Protein AF-A0A1D3K859-F1 (afdb_monomer_lite)

Foldseek 3Di:
DDDDDPPPPPPPQFDWDWDQDPNDTDIFGDDDPQQAQVNADDDVVAAHEQRPHGVCNVPDDPVPDDVVNCVRFAVGKHKYKDFLVNVLVVLVVVLVVCVVVVHPPHDDPVVSVVVSVVVVVVQCVVVVVRMDMDIDGDD

Sequence (139 aa):
MTPGQRYHVTSSPNQRRRILFLDEYIEVDTYQPAHWPENQQLVAGRYPINPTLRRYFDKTPNDVRESLETEHWWDLPFITSRDWESCIENIKSNQVHHREEADNYVISDDELETKIQADKLLWFAEWPEGVRYDIRCLD

Organism: NCBI:txid1295141

Secondary structure (DSSP, 8-state):
------------TT--EEEEETTEEEEE----GGGSGGGS-EETTTEEBS--PPTTGGGS-GGGS-HHHHHHHBT--EEEEEEHHHHHHHHHHHHHHHHHHT-TT---HHHHHHHHHHHHHHHHHH-TTSEEEEEE-B-

pLDDT: mean 88.94, std 15.74, range [35.25, 98.25]

Radius of gyration: 20.73 Å; chains: 1; bounding box: 44×25×78 Å

Structure (mmCIF, N/CA/C/O backbone):
data_AF-A0A1D3K859-F1
#
_entry.id   AF-A0A1D3K859-F1
#
loop_
_atom_site.group_PDB
_atom_site.id
_atom_site.type_symbol
_atom_site.label_atom_id
_atom_site.label_alt_id
_atom_site.label_comp_id
_atom_site.label_asym_id
_atom_site.label_entity_id
_atom_site.label_seq_id
_atom_site.pdbx_PDB_ins_code
_atom_site.Cartn_x
_atom_site.Cartn_y
_atom_site.Cartn_z
_atom_site.occupancy
_atom_site.B_iso_or_equiv
_atom_site.auth_seq_id
_atom_site.auth_comp_id
_atom_site.auth_asym_id
_atom_site.auth_atom_id
_atom_site.pdbx_PDB_model_num
ATOM 1 N N . MET A 1 1 ? 4.925 0.005 53.646 1.00 42.66 1 MET A N 1
ATOM 2 C CA . MET A 1 1 ? 4.038 0.715 52.702 1.00 42.66 1 MET A CA 1
ATOM 3 C C . MET A 1 1 ? 4.814 1.900 52.166 1.00 42.66 1 MET A C 1
ATOM 5 O O . MET A 1 1 ? 5.123 2.793 52.942 1.00 42.66 1 MET A O 1
ATOM 9 N N . THR A 1 2 ? 5.169 1.875 50.884 1.00 37.56 2 THR A N 1
ATOM 10 C CA . THR A 1 2 ? 5.848 2.981 50.193 1.00 37.56 2 THR A CA 1
ATOM 11 C C . THR A 1 2 ? 5.068 3.239 48.899 1.00 37.56 2 THR A C 1
ATOM 13 O O . THR A 1 2 ? 4.646 2.261 48.277 1.00 37.56 2 THR A O 1
ATOM 16 N N . PRO A 1 3 ? 4.773 4.498 48.534 1.00 44.16 3 PRO A N 1
ATOM 17 C CA . PRO A 1 3 ? 3.770 4.823 47.527 1.00 44.16 3 PRO A CA 1
ATOM 18 C C . PRO A 1 3 ? 4.307 4.621 46.110 1.00 44.16 3 PRO A C 1
ATOM 20 O O . PRO A 1 3 ? 5.503 4.756 45.857 1.00 44.16 3 PRO A O 1
ATOM 23 N N . GLY A 1 4 ? 3.390 4.303 45.197 1.00 47.28 4 GLY A N 1
ATOM 24 C CA . GLY A 1 4 ? 3.680 3.918 43.824 1.00 47.28 4 GLY A CA 1
ATOM 25 C C . GLY A 1 4 ? 4.363 5.010 43.005 1.00 47.28 4 GLY A C 1
ATOM 26 O O . GLY A 1 4 ? 3.868 6.130 42.881 1.00 47.28 4 GLY A O 1
ATOM 27 N N . GLN A 1 5 ? 5.467 4.634 42.367 1.00 37.25 5 GLN A N 1
ATOM 28 C CA . GLN A 1 5 ? 5.996 5.350 41.218 1.00 37.25 5 GLN A CA 1
ATOM 29 C C . GLN A 1 5 ? 5.115 5.027 40.010 1.00 37.25 5 GLN A C 1
ATOM 31 O O . GLN A 1 5 ? 5.177 3.942 39.436 1.00 37.25 5 GLN A O 1
ATOM 36 N N . ARG A 1 6 ? 4.265 5.986 39.631 1.00 45.25 6 ARG A N 1
ATOM 37 C CA . ARG A 1 6 ? 3.710 6.035 38.279 1.00 45.25 6 ARG A CA 1
ATOM 38 C C . ARG A 1 6 ? 4.874 6.317 37.338 1.00 45.25 6 ARG A C 1
ATOM 40 O O . ARG A 1 6 ? 5.382 7.436 37.300 1.00 45.25 6 ARG A O 1
ATOM 47 N N . TYR A 1 7 ? 5.314 5.299 36.610 1.00 35.25 7 TYR A N 1
ATOM 48 C CA . TYR A 1 7 ? 6.219 5.489 35.488 1.00 35.25 7 TYR A CA 1
ATOM 49 C C . TYR A 1 7 ? 5.452 6.248 34.405 1.00 35.25 7 TYR A C 1
ATOM 51 O O . TYR A 1 7 ? 4.605 5.687 33.714 1.00 35.25 7 TYR A O 1
ATOM 59 N N . HIS A 1 8 ? 5.721 7.546 34.281 1.00 37.47 8 HIS A N 1
ATOM 60 C CA . HIS A 1 8 ? 5.427 8.266 33.053 1.00 37.47 8 HIS A CA 1
ATOM 61 C C . HIS A 1 8 ? 6.393 7.736 31.994 1.00 37.47 8 HIS A C 1
ATOM 63 O O . HIS A 1 8 ? 7.535 8.179 31.904 1.00 37.47 8 HIS A O 1
ATOM 69 N N . VAL A 1 9 ? 5.949 6.743 31.223 1.00 39.38 9 VAL A N 1
ATOM 70 C CA . VAL A 1 9 ? 6.627 6.358 29.987 1.00 39.38 9 VAL A CA 1
ATOM 71 C C . VAL A 1 9 ? 6.309 7.456 28.982 1.00 39.38 9 VAL A C 1
ATOM 73 O O . VAL A 1 9 ? 5.298 7.425 28.288 1.00 39.38 9 VAL A O 1
ATOM 76 N N . THR A 1 10 ? 7.137 8.495 28.955 1.00 39.09 10 THR A N 1
ATOM 77 C CA . THR A 1 10 ? 7.155 9.429 27.834 1.00 39.09 10 THR A CA 1
ATOM 78 C C . THR A 1 10 ? 7.848 8.713 26.681 1.00 39.09 10 THR A C 1
ATOM 80 O O . THR A 1 10 ? 9.059 8.846 26.503 1.00 39.09 10 THR A O 1
ATOM 83 N N . SER A 1 11 ? 7.103 7.890 25.942 1.00 46.50 11 SER A N 1
ATOM 84 C CA . SER A 1 11 ? 7.578 7.337 24.676 1.00 46.50 11 SER A CA 1
ATOM 85 C C . SER A 1 11 ? 7.833 8.513 23.743 1.00 46.50 11 SER A C 1
ATOM 87 O O . SER A 1 11 ? 6.906 9.215 23.339 1.00 46.50 11 SER A O 1
ATOM 89 N N . SER A 1 12 ? 9.105 8.789 23.463 1.00 52.03 12 SER A N 1
ATOM 90 C CA . SER A 1 12 ? 9.475 9.822 22.502 1.00 52.03 12 SER A CA 1
ATOM 91 C C . SER A 1 12 ? 8.878 9.436 21.142 1.00 52.03 12 SER A C 1
ATOM 93 O O . SER A 1 12 ? 9.002 8.270 20.751 1.00 52.03 12 SER A O 1
ATOM 95 N N . PRO A 1 13 ? 8.244 10.363 20.400 1.00 57.25 13 PRO A N 1
ATOM 96 C CA . PRO A 1 13 ? 7.534 10.040 19.160 1.00 57.25 13 PRO A CA 1
ATOM 97 C C . PRO A 1 13 ? 8.426 9.394 18.086 1.00 57.25 13 PRO A C 1
ATOM 99 O O . PRO A 1 13 ? 7.908 8.800 17.153 1.00 57.25 13 PRO A O 1
ATOM 102 N N . ASN A 1 14 ? 9.753 9.429 18.237 1.00 63.16 14 ASN A N 1
ATOM 103 C CA . ASN A 1 14 ? 10.711 8.874 17.278 1.00 63.16 14 ASN A CA 1
ATOM 104 C C . ASN A 1 14 ? 11.567 7.724 17.833 1.00 63.16 14 ASN A C 1
ATOM 106 O O . ASN A 1 14 ? 12.650 7.456 17.309 1.00 63.16 14 ASN A O 1
ATOM 110 N N . GLN A 1 15 ? 11.138 7.060 18.907 1.00 74.12 15 GLN A N 1
ATOM 111 C CA . GLN A 1 15 ? 11.894 5.932 19.439 1.00 74.12 15 GLN A CA 1
ATOM 112 C C . GLN A 1 15 ? 11.751 4.712 18.522 1.00 74.12 15 GLN A C 1
ATOM 114 O O . GLN A 1 15 ? 10.692 4.108 18.422 1.00 74.12 15 GLN A O 1
ATOM 119 N N . ARG A 1 16 ? 12.848 4.321 17.870 1.00 82.75 16 ARG A N 1
ATOM 120 C CA . ARG A 1 16 ? 12.917 3.059 17.128 1.00 82.75 16 ARG A CA 1
ATOM 121 C C . ARG A 1 16 ? 13.420 1.954 18.040 1.00 82.75 16 ARG A C 1
ATOM 123 O O . ARG A 1 16 ? 14.421 2.126 18.737 1.00 82.75 16 ARG A O 1
ATOM 130 N N . ARG A 1 17 ? 12.746 0.811 18.012 1.00 84.75 17 ARG A N 1
ATOM 131 C CA . ARG A 1 17 ? 13.195 -0.436 18.632 1.00 84.75 17 ARG A CA 1
ATOM 132 C C . ARG A 1 17 ? 13.665 -1.401 17.549 1.00 84.75 17 ARG A C 1
ATOM 134 O O . ARG A 1 17 ? 13.064 -1.494 16.482 1.00 84.75 17 ARG A O 1
ATOM 141 N N . ARG A 1 18 ? 14.755 -2.111 17.831 1.00 85.38 18 ARG A N 1
ATOM 142 C CA . ARG A 1 18 ? 15.225 -3.228 17.008 1.00 85.38 18 ARG A CA 1
ATOM 143 C C . ARG A 1 18 ? 14.719 -4.515 17.626 1.00 85.38 18 ARG A C 1
ATOM 145 O O . ARG A 1 18 ? 14.948 -4.748 18.811 1.00 85.38 18 ARG A O 1
ATOM 152 N N . ILE A 1 19 ? 14.057 -5.330 16.825 1.00 84.31 19 ILE A N 1
ATOM 153 C CA . ILE A 1 19 ? 13.559 -6.641 17.234 1.00 84.31 19 ILE A CA 1
ATOM 154 C C . ILE A 1 19 ? 14.158 -7.707 16.320 1.00 84.31 19 ILE A C 1
ATOM 156 O O . ILE A 1 19 ? 14.400 -7.441 15.144 1.00 84.31 19 ILE A O 1
ATOM 160 N N . LEU A 1 20 ? 14.451 -8.879 16.880 1.00 82.31 20 LEU A N 1
ATOM 161 C CA . LEU A 1 20 ? 14.914 -10.036 16.119 1.00 82.31 20 LEU A CA 1
ATOM 162 C C . LEU A 1 20 ? 13.688 -10.852 15.702 1.00 82.31 20 LEU A C 1
ATOM 164 O O . LEU A 1 20 ? 12.929 -11.283 16.568 1.00 82.31 20 LEU A O 1
ATOM 168 N N . PHE A 1 21 ? 13.507 -11.056 14.402 1.00 79.31 21 PHE A N 1
ATOM 169 C CA . PHE A 1 21 ? 12.433 -11.862 13.835 1.00 79.31 21 PHE A CA 1
ATOM 170 C C . PHE A 1 21 ? 12.954 -12.651 12.633 1.00 79.31 21 PHE A C 1
ATOM 172 O O . PHE A 1 21 ? 13.547 -12.062 11.737 1.00 79.31 21 PHE A O 1
ATOM 179 N N . LEU A 1 22 ? 12.735 -13.972 12.621 1.00 80.88 22 LEU A N 1
ATOM 180 C CA . LEU A 1 22 ? 13.223 -14.885 11.572 1.00 80.88 22 LEU A CA 1
ATOM 181 C C . LEU A 1 22 ? 14.705 -14.658 11.217 1.00 80.88 22 LEU A C 1
ATOM 183 O O . LEU A 1 22 ? 15.060 -14.530 10.052 1.00 80.88 22 LEU A O 1
ATOM 187 N N . ASP A 1 23 ? 15.555 -14.569 12.242 1.00 85.62 23 ASP A N 1
ATOM 188 C CA . ASP A 1 23 ? 17.004 -14.336 12.126 1.00 85.62 23 ASP A CA 1
ATOM 189 C C . ASP A 1 23 ? 17.419 -12.982 11.515 1.00 85.62 23 ASP A C 1
ATOM 191 O O . ASP A 1 23 ? 18.609 -12.710 11.349 1.00 85.62 23 ASP A O 1
ATOM 195 N N . GLU A 1 24 ? 16.464 -12.077 11.282 1.00 83.44 24 GLU A N 1
ATOM 196 C CA . GLU A 1 24 ? 16.707 -10.716 10.815 1.00 83.44 24 GLU A CA 1
ATOM 197 C C . GLU A 1 24 ? 16.328 -9.675 11.874 1.00 83.44 24 GLU A C 1
ATOM 199 O O . GLU A 1 24 ? 15.374 -9.818 12.641 1.00 83.44 24 GLU A O 1
ATOM 204 N N . TYR A 1 25 ? 17.091 -8.580 11.925 1.00 85.00 25 TYR A N 1
ATOM 205 C CA . TYR A 1 25 ? 16.720 -7.432 12.744 1.00 85.00 25 TYR A CA 1
ATOM 206 C C . TYR A 1 25 ? 15.842 -6.486 11.942 1.00 85.00 25 TYR A C 1
ATOM 208 O O . TYR A 1 25 ? 16.320 -5.882 10.981 1.00 85.00 25 TYR A O 1
ATOM 216 N N . ILE A 1 26 ? 14.614 -6.267 12.403 1.00 83.94 26 ILE A N 1
ATOM 217 C CA . ILE A 1 26 ? 13.751 -5.229 11.842 1.00 83.94 26 ILE A CA 1
ATOM 218 C C . ILE A 1 26 ? 13.676 -4.024 12.782 1.00 83.94 26 ILE A C 1
ATOM 220 O O . ILE A 1 26 ? 13.664 -4.152 14.012 1.00 83.94 26 ILE A O 1
ATOM 224 N N . GLU A 1 27 ? 13.677 -2.830 12.190 1.00 83.94 27 GLU A N 1
ATOM 225 C CA . GLU A 1 27 ? 13.411 -1.589 12.912 1.00 83.94 27 GLU A CA 1
ATOM 226 C C . GLU A 1 27 ? 11.910 -1.359 12.976 1.00 83.94 27 GLU A C 1
ATOM 228 O O . GLU A 1 27 ? 11.229 -1.356 11.959 1.00 83.94 27 GLU A O 1
ATOM 233 N N . VAL A 1 28 ? 11.409 -1.119 14.175 1.00 83.56 28 VAL A N 1
ATOM 234 C CA . VAL A 1 28 ? 10.001 -0.854 14.445 1.00 83.56 28 VAL A CA 1
ATOM 235 C C . VAL A 1 28 ? 9.980 0.496 15.159 1.00 83.56 28 VAL A C 1
ATOM 237 O O . VAL A 1 28 ? 10.623 0.665 16.191 1.00 83.56 28 VAL A O 1
ATOM 240 N N . ASP A 1 29 ? 9.358 1.504 14.551 1.00 85.44 29 ASP A N 1
ATOM 241 C CA . ASP A 1 29 ? 9.219 2.872 15.084 1.00 85.44 29 ASP A CA 1
ATOM 242 C C . ASP A 1 29 ? 8.238 2.969 16.281 1.00 85.44 29 ASP A C 1
ATOM 244 O O . ASP A 1 29 ? 8.121 2.025 17.063 1.00 85.44 29 ASP A O 1
ATOM 248 N N . THR A 1 30 ? 7.526 4.079 16.462 1.00 88.88 30 THR A N 1
ATOM 249 C CA . THR A 1 30 ? 6.460 4.190 17.474 1.00 88.88 30 THR A CA 1
ATOM 250 C C . THR A 1 30 ? 5.115 4.264 16.763 1.00 88.88 30 THR A C 1
ATOM 252 O O . THR A 1 30 ? 4.984 4.978 15.768 1.00 88.88 30 THR A O 1
ATOM 255 N N . TYR A 1 31 ? 4.100 3.564 17.265 1.00 93.50 31 TYR A N 1
ATOM 256 C CA . TYR A 1 31 ? 2.734 3.731 16.785 1.00 93.50 31 TYR A CA 1
ATOM 257 C C . TYR A 1 31 ? 2.188 5.103 17.218 1.00 93.50 31 TYR A C 1
ATOM 259 O O . TYR A 1 31 ? 2.180 5.445 18.400 1.00 93.50 31 TYR A O 1
ATOM 267 N N . GLN A 1 32 ? 1.771 5.929 16.256 1.00 94.69 32 GLN A N 1
ATOM 268 C CA . GLN A 1 32 ? 1.398 7.329 16.471 1.00 94.69 32 GLN A CA 1
ATOM 269 C C . GLN A 1 32 ? -0.063 7.588 16.086 1.00 94.69 32 GL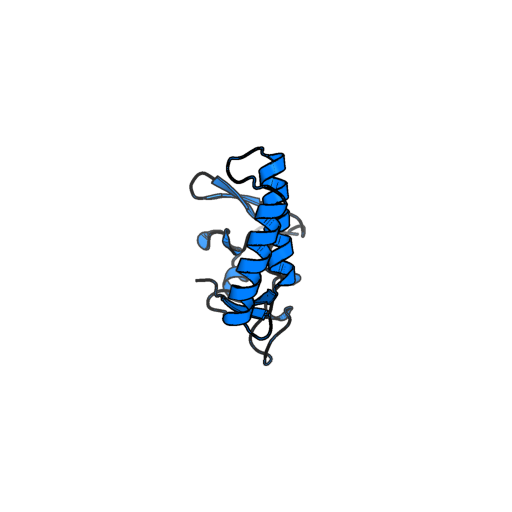N A C 1
ATOM 271 O O . GLN A 1 32 ? -0.601 6.852 15.259 1.00 94.69 32 GLN A O 1
ATOM 276 N N . PRO A 1 33 ? -0.679 8.685 16.577 1.00 97.19 33 PRO A N 1
ATOM 277 C CA . PRO A 1 33 ? -2.023 9.095 16.169 1.00 97.19 33 PRO A CA 1
ATOM 278 C C . PRO A 1 33 ? -2.239 9.196 14.660 1.00 97.19 33 PRO A C 1
ATOM 280 O O . PRO A 1 33 ? -3.313 8.860 14.173 1.00 97.19 33 PRO A O 1
ATOM 283 N N . ALA A 1 34 ? -1.214 9.587 13.900 1.00 96.25 34 ALA A N 1
ATOM 284 C CA . ALA A 1 34 ? -1.281 9.627 12.440 1.00 96.25 34 ALA A CA 1
ATOM 285 C C . ALA A 1 34 ? -1.554 8.252 11.795 1.00 96.25 34 ALA A C 1
ATOM 287 O O . ALA A 1 34 ? -1.996 8.207 10.653 1.00 96.25 34 ALA A O 1
ATOM 288 N N . HIS A 1 35 ? -1.317 7.149 12.513 1.00 96.75 35 HIS A N 1
ATOM 289 C CA . HIS A 1 35 ? -1.568 5.779 12.062 1.00 96.75 35 HIS A CA 1
ATOM 290 C C . HIS A 1 35 ? -2.911 5.214 12.547 1.00 96.75 35 HIS A C 1
ATOM 292 O O . HIS A 1 35 ? -3.187 4.038 12.317 1.00 96.75 35 HIS A O 1
ATOM 298 N N . TRP A 1 36 ? -3.713 5.980 13.290 1.00 97.19 36 TRP A N 1
ATOM 299 C CA . TRP A 1 36 ? -4.982 5.492 13.837 1.00 97.19 36 TRP A CA 1
ATOM 300 C C . TRP A 1 36 ? -6.080 5.518 12.766 1.00 97.19 36 TRP A C 1
ATOM 302 O O . TRP A 1 36 ? -6.145 6.512 12.035 1.00 97.19 36 TRP A O 1
ATOM 312 N N . PRO A 1 37 ? -6.937 4.486 12.653 1.00 97.06 37 PRO A N 1
ATOM 313 C CA . PRO A 1 37 ? -8.005 4.420 11.654 1.00 97.06 37 PRO A CA 1
ATOM 314 C C . PRO A 1 37 ? -8.927 5.643 11.633 1.00 97.06 37 PRO A C 1
ATOM 316 O O . PRO A 1 37 ? -9.267 6.140 10.561 1.00 97.06 37 PRO A O 1
ATOM 319 N N . GLU A 1 38 ? -9.294 6.172 12.800 1.00 96.19 38 GLU A N 1
ATOM 320 C CA . GLU A 1 38 ? -10.173 7.336 12.949 1.00 96.19 38 GLU A CA 1
ATOM 321 C C . GLU A 1 38 ? -9.556 8.646 12.443 1.00 96.19 38 GLU A C 1
ATOM 323 O O . GLU A 1 38 ? -10.280 9.600 12.161 1.00 96.19 38 GLU A O 1
ATOM 328 N N . ASN A 1 39 ? -8.230 8.684 12.298 1.00 97.75 39 ASN A N 1
ATOM 329 C CA . ASN A 1 39 ? -7.495 9.824 11.757 1.00 97.75 39 ASN A CA 1
ATOM 330 C C . ASN A 1 39 ? -7.203 9.669 10.253 1.00 97.75 39 ASN A C 1
ATOM 332 O O . ASN A 1 39 ? -6.513 10.512 9.679 1.00 97.75 39 ASN A O 1
ATOM 336 N N . GLN A 1 40 ? -7.703 8.607 9.609 1.00 97.94 40 GLN A N 1
ATOM 337 C CA . GLN A 1 40 ? -7.523 8.377 8.176 1.00 97.94 40 GLN A CA 1
ATOM 338 C C . GLN A 1 40 ? -8.654 8.986 7.352 1.00 97.94 40 GLN A C 1
ATOM 340 O O . GLN A 1 40 ? -9.775 9.197 7.818 1.00 97.94 40 GLN A O 1
ATOM 345 N N . GLN A 1 41 ? -8.378 9.199 6.068 1.00 98.00 41 GLN A N 1
ATOM 346 C CA . GLN A 1 41 ? -9.436 9.448 5.103 1.00 98.00 41 GLN A CA 1
ATOM 347 C C . GLN A 1 41 ? -10.296 8.189 4.944 1.00 98.00 41 GLN A C 1
ATOM 349 O O . GLN A 1 41 ? -9.772 7.099 4.722 1.00 98.00 41 GLN A O 1
ATOM 354 N N . LEU A 1 42 ? -11.620 8.348 5.019 1.00 97.12 42 LEU A N 1
ATOM 355 C CA . LEU A 1 42 ? -12.572 7.242 4.920 1.00 97.12 42 LEU A CA 1
ATOM 356 C C . LEU A 1 42 ? -13.363 7.284 3.610 1.00 97.12 42 LEU A C 1
ATOM 358 O O . LEU A 1 42 ? -13.855 8.334 3.195 1.00 97.12 42 LEU A O 1
ATOM 362 N N . VAL A 1 43 ? -13.584 6.113 3.015 1.00 95.19 43 VAL A N 1
ATOM 363 C CA . VAL A 1 43 ? -14.591 5.888 1.970 1.00 95.19 43 VAL A CA 1
ATOM 364 C C . VAL A 1 43 ? -15.880 5.408 2.621 1.00 95.19 43 VAL A C 1
ATOM 366 O O . VAL A 1 43 ? -15.865 4.576 3.534 1.00 95.19 43 VAL A O 1
ATOM 369 N N . ALA A 1 44 ? -17.007 5.965 2.166 1.00 90.75 44 ALA A N 1
ATOM 370 C CA . ALA A 1 44 ? -18.342 5.696 2.709 1.00 90.75 44 ALA A CA 1
ATOM 371 C C . ALA A 1 44 ? -18.439 5.880 4.241 1.00 90.75 44 ALA A C 1
ATOM 373 O O . ALA A 1 44 ? -19.256 5.239 4.897 1.00 90.75 44 ALA A O 1
ATOM 374 N N . GLY A 1 45 ? -17.574 6.727 4.816 1.00 92.25 45 GLY A N 1
ATOM 375 C CA . GLY A 1 45 ? -17.491 6.963 6.259 1.00 92.25 45 GLY A CA 1
ATOM 376 C C . GLY A 1 45 ? -17.088 5.738 7.086 1.00 92.25 45 GLY A C 1
ATOM 377 O O . GLY A 1 45 ? -17.321 5.743 8.291 1.00 92.25 45 GLY A O 1
ATOM 378 N N . ARG A 1 46 ? -16.533 4.685 6.464 1.00 92.88 46 ARG A N 1
ATOM 379 C CA . ARG A 1 46 ? -16.291 3.399 7.135 1.00 92.88 46 ARG A CA 1
ATOM 380 C C . ARG A 1 46 ? -14.891 2.830 6.945 1.00 92.88 46 ARG A C 1
ATOM 382 O O . ARG A 1 46 ? -14.326 2.337 7.912 1.00 92.88 46 ARG A O 1
ATOM 389 N N . TYR A 1 47 ? -14.357 2.849 5.729 1.00 96.44 47 TYR A N 1
ATOM 390 C CA . TYR A 1 47 ? -13.117 2.133 5.417 1.00 96.44 47 TYR A CA 1
ATOM 391 C C . TYR A 1 47 ? -11.992 3.115 5.103 1.00 96.44 47 TYR A C 1
ATOM 393 O O . TYR A 1 47 ? -12.192 3.961 4.225 1.00 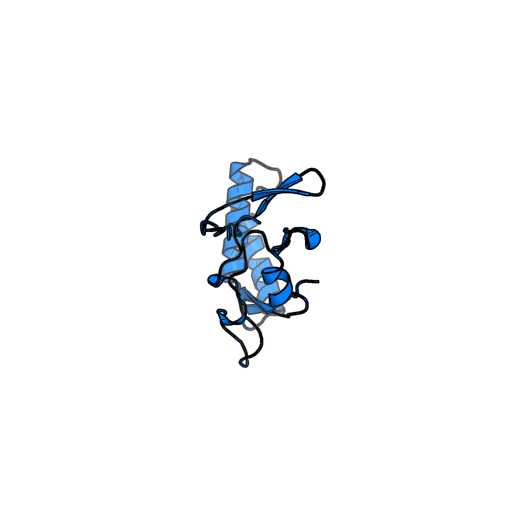96.44 47 TYR A O 1
ATOM 401 N N . PRO A 1 48 ? -10.827 3.020 5.769 1.00 98.25 48 PRO A N 1
ATOM 402 C CA . PRO A 1 48 ? -9.672 3.833 5.414 1.00 98.25 48 PRO A CA 1
ATOM 403 C C . PRO A 1 48 ? -9.263 3.627 3.950 1.00 98.25 48 PRO A C 1
ATOM 405 O O . PRO A 1 48 ? -9.183 2.489 3.488 1.00 98.25 48 PRO A O 1
ATOM 408 N N . ILE A 1 49 ? -8.992 4.714 3.225 1.00 98.06 49 ILE A N 1
ATOM 409 C CA . ILE A 1 49 ? -8.408 4.692 1.876 1.00 98.06 49 ILE A CA 1
ATOM 410 C C . ILE A 1 49 ? -7.027 5.336 1.900 1.00 98.06 49 ILE A C 1
ATOM 412 O O . ILE A 1 49 ? -6.861 6.420 2.451 1.00 98.06 49 ILE A O 1
ATOM 416 N N . ASN A 1 50 ? -6.045 4.655 1.306 1.00 97.56 50 ASN A N 1
ATOM 417 C CA . ASN A 1 50 ? -4.629 5.020 1.343 1.00 97.56 50 ASN A CA 1
ATOM 418 C C . ASN A 1 50 ? -4.176 5.448 2.746 1.00 97.56 50 ASN A C 1
ATOM 420 O O . ASN A 1 50 ? -3.641 6.549 2.901 1.00 97.56 50 ASN A O 1
ATOM 424 N N . PRO A 1 51 ? -4.434 4.628 3.785 1.00 97.81 51 PRO A N 1
ATOM 425 C CA . PRO A 1 51 ? -4.109 5.028 5.139 1.00 97.81 51 PRO A CA 1
ATOM 426 C C . PRO A 1 51 ? -2.608 5.272 5.291 1.00 97.81 51 PRO A C 1
ATOM 428 O O . PRO A 1 51 ? -1.776 4.579 4.697 1.00 97.81 51 PRO A O 1
ATOM 431 N N . THR A 1 52 ? -2.260 6.227 6.148 1.00 97.31 52 THR A N 1
ATOM 432 C CA . THR A 1 52 ? -0.883 6.426 6.598 1.00 97.31 52 THR A CA 1
ATOM 433 C C . THR A 1 52 ? -0.543 5.314 7.581 1.00 97.31 52 THR A C 1
ATOM 435 O O . THR A 1 52 ? -0.700 5.450 8.793 1.00 97.31 52 THR A O 1
ATOM 438 N N . LEU A 1 53 ? -0.119 4.172 7.048 1.00 95.50 53 LEU A N 1
ATOM 439 C CA . LEU A 1 53 ? 0.310 3.043 7.858 1.00 95.50 53 LEU A CA 1
ATOM 440 C C . LEU A 1 53 ? 1.678 3.316 8.473 1.00 95.50 53 LEU A C 1
ATOM 442 O O . LEU A 1 53 ? 2.525 4.027 7.928 1.00 95.50 53 LEU A O 1
ATOM 446 N N . ARG A 1 54 ? 1.895 2.681 9.615 1.00 92.69 54 ARG A N 1
ATOM 447 C CA . ARG A 1 54 ? 3.177 2.658 10.300 1.00 92.69 54 ARG A CA 1
ATOM 448 C C . ARG A 1 54 ? 4.290 2.141 9.376 1.00 92.69 54 ARG A C 1
ATOM 450 O O . ARG A 1 54 ? 4.072 1.258 8.540 1.00 92.69 54 ARG A O 1
ATOM 457 N N . ARG A 1 55 ? 5.522 2.629 9.552 1.00 89.19 55 ARG A N 1
ATOM 458 C CA . ARG A 1 55 ? 6.672 2.077 8.825 1.00 89.19 55 ARG A CA 1
ATOM 459 C C . ARG A 1 55 ? 6.798 0.576 9.105 1.00 89.19 55 ARG A C 1
ATOM 461 O O . ARG A 1 55 ? 6.731 0.144 10.250 1.00 89.19 55 ARG A O 1
ATOM 468 N N . TYR A 1 56 ? 7.019 -0.201 8.045 1.00 88.88 56 TYR A N 1
ATOM 469 C CA . TYR A 1 56 ? 7.087 -1.664 8.106 1.00 88.88 56 TYR A CA 1
ATOM 470 C C . TYR A 1 56 ? 5.819 -2.330 8.651 1.00 88.88 56 TYR A C 1
ATOM 472 O O . TYR A 1 56 ? 5.903 -3.451 9.146 1.00 88.88 56 TYR A O 1
ATOM 480 N N . PHE A 1 57 ? 4.646 -1.698 8.519 1.00 92.81 57 PHE A N 1
ATOM 481 C CA . PHE A 1 57 ? 3.367 -2.305 8.894 1.00 92.81 57 PHE A CA 1
ATOM 482 C C . PHE A 1 57 ? 3.227 -3.731 8.344 1.00 92.81 57 PHE A C 1
ATOM 484 O O . PHE A 1 57 ? 2.935 -4.641 9.104 1.00 92.81 57 PHE A O 1
ATOM 491 N N . ASP A 1 58 ? 3.565 -3.953 7.073 1.00 90.19 58 ASP A N 1
ATOM 492 C CA . ASP A 1 58 ? 3.456 -5.264 6.411 1.00 90.19 58 ASP A CA 1
ATOM 493 C C . ASP A 1 58 ? 4.516 -6.288 6.834 1.00 90.19 58 ASP A C 1
ATOM 495 O O . ASP A 1 58 ? 4.387 -7.473 6.546 1.00 90.19 58 ASP A O 1
ATOM 499 N N . LYS A 1 59 ? 5.591 -5.837 7.487 1.00 88.19 59 LYS A N 1
ATOM 500 C CA . LYS A 1 59 ? 6.710 -6.693 7.910 1.00 88.19 59 LYS A CA 1
ATOM 501 C C . LYS A 1 59 ? 6.775 -6.886 9.419 1.00 88.19 59 LYS A C 1
ATOM 503 O O . LYS A 1 59 ? 7.563 -7.702 9.878 1.00 88.19 59 LYS A O 1
ATOM 508 N N . THR A 1 60 ? 6.013 -6.108 10.186 1.00 88.94 60 THR A N 1
ATOM 509 C CA . THR A 1 60 ? 6.031 -6.170 11.647 1.00 88.94 60 THR A CA 1
ATOM 510 C C . THR A 1 60 ? 5.245 -7.405 12.094 1.00 88.94 60 THR A C 1
ATOM 512 O O . THR A 1 60 ? 4.054 -7.490 11.803 1.00 88.94 60 THR A O 1
ATOM 515 N N . PRO A 1 61 ? 5.868 -8.364 12.792 1.00 89.25 61 PRO A N 1
ATOM 516 C CA . PRO A 1 61 ? 5.179 -9.558 13.272 1.00 89.25 61 PRO A CA 1
ATOM 517 C C . PRO A 1 61 ? 4.064 -9.216 14.263 1.00 89.25 61 PRO A C 1
ATOM 519 O O . PRO A 1 61 ? 4.189 -8.279 15.050 1.00 89.25 61 PRO A O 1
ATOM 522 N N . ASN A 1 62 ? 2.975 -9.980 14.255 1.00 90.88 62 ASN A N 1
ATOM 523 C CA . ASN A 1 62 ? 1.797 -9.664 15.070 1.00 90.88 62 ASN A CA 1
ATOM 524 C C . ASN A 1 62 ? 2.065 -9.759 16.583 1.00 90.88 62 ASN A C 1
ATOM 526 O O . ASN A 1 62 ? 1.526 -8.968 17.352 1.00 90.88 62 ASN A O 1
ATOM 530 N N . ASP A 1 63 ? 2.939 -10.671 17.008 1.00 87.94 63 ASP A N 1
ATOM 531 C CA . ASP A 1 63 ? 3.316 -10.904 18.410 1.00 87.94 63 ASP A CA 1
ATOM 532 C C . ASP A 1 63 ? 4.177 -9.787 19.021 1.00 87.94 63 ASP A C 1
ATOM 534 O O . ASP A 1 63 ? 4.260 -9.657 20.243 1.00 87.94 63 ASP A O 1
ATOM 538 N N . VAL A 1 64 ? 4.798 -8.956 18.184 1.00 87.25 64 VAL A N 1
ATOM 539 C CA . VAL A 1 64 ? 5.647 -7.838 18.618 1.00 87.25 64 VAL A CA 1
ATOM 540 C C . VAL A 1 64 ? 5.030 -6.471 18.344 1.00 87.25 64 VAL A C 1
ATOM 542 O O . VAL A 1 64 ? 5.617 -5.472 18.772 1.00 87.25 64 VAL A O 1
ATOM 545 N N . ARG A 1 65 ? 3.875 -6.386 17.669 1.00 91.06 65 ARG A N 1
ATOM 546 C CA . ARG A 1 65 ? 3.131 -5.129 17.462 1.00 91.06 65 ARG A CA 1
ATOM 547 C C . ARG A 1 65 ? 2.759 -4.476 18.791 1.00 91.06 65 ARG A C 1
ATOM 549 O O . ARG A 1 65 ? 2.631 -5.125 19.827 1.00 91.06 65 ARG A O 1
ATOM 556 N N . GLU A 1 66 ? 2.615 -3.156 18.770 1.00 92.31 66 GLU A N 1
ATOM 557 C CA . GLU A 1 66 ? 2.042 -2.451 19.917 1.00 92.31 66 GLU A CA 1
ATOM 558 C C . GLU A 1 66 ? 0.566 -2.839 20.044 1.00 92.31 66 GLU A C 1
ATOM 560 O O . GLU A 1 66 ? -0.148 -2.873 19.047 1.00 92.31 66 GLU A O 1
ATOM 565 N N . SER A 1 67 ? 0.090 -3.119 21.260 1.00 94.00 67 SER A N 1
ATOM 566 C CA . SER A 1 67 ? -1.264 -3.655 21.470 1.00 94.00 67 SER A CA 1
ATOM 567 C C . SER A 1 67 ? -2.361 -2.773 20.873 1.00 94.00 67 SER A C 1
ATOM 569 O O . SER A 1 67 ? -3.337 -3.291 20.345 1.00 94.00 67 SER A O 1
ATOM 571 N N . LEU A 1 68 ? -2.173 -1.450 20.921 1.00 95.94 68 LEU A N 1
ATOM 572 C CA . LEU A 1 68 ? -3.110 -0.484 20.350 1.00 95.94 68 LEU A CA 1
ATOM 573 C C . LEU A 1 68 ? -3.154 -0.552 18.817 1.00 95.94 68 LEU A C 1
ATOM 575 O O . LEU A 1 68 ? -4.210 -0.380 18.225 1.00 95.94 68 LEU A O 1
ATOM 579 N N . GLU A 1 69 ? -2.021 -0.824 18.165 1.00 96.38 69 GLU A N 1
ATOM 580 C CA . GLU A 1 69 ? -1.974 -1.001 16.710 1.00 96.38 69 GLU A CA 1
ATOM 581 C C . GLU A 1 69 ? -2.782 -2.230 16.291 1.00 96.38 69 GLU A C 1
ATOM 583 O O . GLU A 1 69 ? -3.569 -2.146 15.351 1.00 96.38 69 GLU A O 1
ATOM 588 N N . THR A 1 70 ? -2.630 -3.339 17.021 1.00 96.31 70 THR A N 1
ATOM 589 C CA . THR A 1 70 ? -3.430 -4.548 16.804 1.00 96.31 70 THR A CA 1
ATOM 590 C C . THR A 1 70 ? -4.911 -4.275 17.063 1.00 96.31 70 THR A C 1
ATOM 592 O O . THR A 1 70 ? -5.726 -4.578 16.208 1.00 96.31 70 THR A O 1
ATOM 595 N N . GLU A 1 71 ? -5.279 -3.643 18.181 1.00 97.19 71 GLU A N 1
ATOM 596 C CA . GLU A 1 71 ? -6.680 -3.295 18.482 1.00 97.19 71 GLU A CA 1
ATOM 597 C C . GLU A 1 71 ? -7.333 -2.449 17.379 1.00 97.19 71 GLU A C 1
ATOM 599 O O . GLU A 1 71 ? -8.491 -2.664 17.031 1.00 97.19 71 GLU A O 1
ATOM 604 N N . HIS A 1 72 ? -6.587 -1.501 16.813 1.00 97.31 72 HIS A N 1
ATOM 605 C CA . HIS A 1 72 ? -7.080 -0.610 15.771 1.00 97.31 72 HIS A CA 1
ATOM 606 C C . HIS A 1 72 ? -7.214 -1.275 14.396 1.00 97.31 72 HIS A C 1
ATOM 608 O O . HIS A 1 72 ? -8.157 -0.973 13.667 1.00 97.31 72 HIS A O 1
ATOM 614 N N . TRP A 1 73 ? -6.253 -2.116 14.006 1.00 97.38 73 TRP A N 1
ATOM 615 C CA . TRP A 1 73 ? -6.127 -2.580 12.620 1.00 97.38 73 TRP A CA 1
ATOM 616 C C . TRP A 1 73 ? -6.491 -4.048 12.400 1.00 97.38 73 TRP A C 1
ATOM 618 O O . TRP A 1 73 ? -6.734 -4.430 11.255 1.00 97.38 73 TRP A O 1
ATOM 628 N N . TRP A 1 74 ? -6.540 -4.864 13.454 1.00 97.12 74 TRP A N 1
ATOM 629 C CA . TRP A 1 74 ? -6.889 -6.280 13.345 1.00 97.12 74 TRP A CA 1
ATOM 630 C C . TRP A 1 74 ? -8.301 -6.462 12.791 1.00 97.12 74 TRP A C 1
ATOM 632 O O . TRP A 1 74 ? -9.242 -5.836 13.281 1.00 97.12 74 TRP A O 1
ATOM 642 N N . ASP A 1 75 ? -8.445 -7.302 11.763 1.00 96.44 75 ASP A N 1
ATOM 643 C CA . ASP A 1 75 ? -9.710 -7.541 11.054 1.00 96.44 75 ASP A CA 1
ATOM 644 C C . ASP A 1 75 ? -10.379 -6.265 10.483 1.00 96.44 75 ASP A C 1
ATOM 646 O O . ASP A 1 75 ? -11.542 -6.288 10.063 1.00 96.44 75 ASP A O 1
ATOM 650 N N . LEU A 1 76 ? -9.662 -5.133 10.424 1.00 96.25 76 LEU A N 1
ATOM 651 C CA . LEU A 1 76 ? -10.145 -3.899 9.815 1.00 96.25 76 LEU A CA 1
ATOM 652 C C . LEU A 1 76 ? -9.713 -3.850 8.342 1.00 96.25 76 LEU A C 1
ATOM 654 O O . LEU A 1 76 ? -8.533 -3.629 8.054 1.00 96.25 76 LEU A O 1
ATOM 658 N N . PRO A 1 77 ? -10.634 -4.021 7.376 1.00 96.94 77 PRO A N 1
ATOM 659 C CA . PRO A 1 77 ? -10.291 -3.859 5.974 1.00 96.94 77 PRO A CA 1
ATOM 660 C C . PRO A 1 77 ? -10.027 -2.387 5.643 1.00 96.94 77 PRO A C 1
ATOM 662 O O . PRO A 1 77 ? -10.764 -1.486 6.054 1.00 96.94 77 PRO A O 1
ATOM 665 N N . PHE A 1 78 ? -9.006 -2.157 4.828 1.00 97.75 78 PHE A N 1
ATOM 666 C CA . PHE A 1 78 ? -8.658 -0.858 4.271 1.00 97.75 78 PHE A CA 1
ATOM 667 C C . PHE A 1 78 ? -8.343 -0.974 2.781 1.00 97.75 78 PHE A C 1
ATOM 669 O O . PHE A 1 78 ? -8.062 -2.052 2.257 1.00 97.75 78 PHE A O 1
ATOM 676 N N . ILE A 1 79 ? -8.422 0.155 2.089 1.00 98.19 79 ILE A N 1
ATOM 677 C CA . ILE A 1 79 ? -8.255 0.244 0.643 1.00 98.19 79 ILE A CA 1
ATOM 678 C C . ILE A 1 79 ? -6.910 0.900 0.359 1.00 98.19 79 ILE A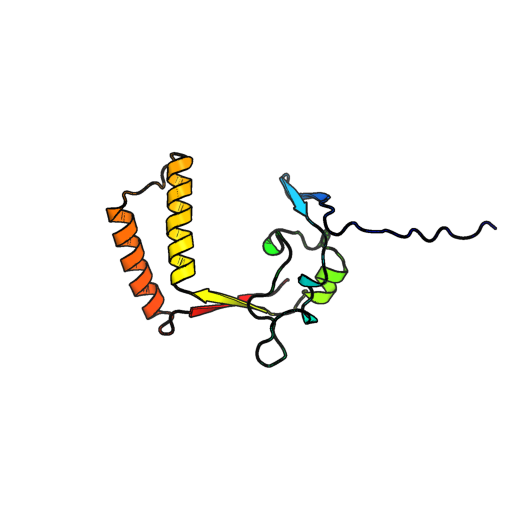 C 1
ATOM 680 O O . ILE A 1 79 ? -6.609 1.966 0.892 1.00 98.19 79 ILE A O 1
ATOM 684 N N . THR A 1 80 ? -6.119 0.304 -0.522 1.00 97.25 80 THR A N 1
ATOM 685 C CA . THR A 1 80 ? -4.978 0.973 -1.153 1.00 97.25 80 THR A CA 1
ATOM 686 C C . THR A 1 80 ? -5.276 1.165 -2.627 1.00 97.25 80 THR A C 1
ATOM 688 O O . THR A 1 80 ? -5.741 0.236 -3.281 1.00 97.25 80 THR A O 1
ATOM 691 N N . SER A 1 81 ? -5.010 2.351 -3.157 1.00 96.62 81 SER A N 1
ATOM 692 C CA . SER A 1 81 ? -5.102 2.634 -4.581 1.00 96.62 81 SER A CA 1
ATOM 693 C C . SER A 1 81 ? -3.719 2.795 -5.184 1.00 96.62 81 SER A C 1
ATOM 695 O O . SER A 1 81 ? -2.811 3.332 -4.547 1.00 96.62 81 SER A O 1
ATOM 697 N N . ARG A 1 82 ? -3.579 2.405 -6.442 1.00 96.06 82 ARG A N 1
ATOM 698 C CA . ARG A 1 82 ? -2.401 2.698 -7.247 1.00 96.06 82 ARG A CA 1
ATOM 699 C C . ARG A 1 82 ? -2.860 3.220 -8.598 1.00 96.06 82 ARG A C 1
ATOM 701 O O . ARG A 1 82 ? -3.709 2.590 -9.223 1.00 96.06 82 ARG A O 1
ATOM 708 N N . ASP A 1 83 ? -2.321 4.355 -9.018 1.00 96.88 83 ASP A N 1
ATOM 709 C CA . ASP A 1 83 ? -2.503 4.869 -10.373 1.00 96.88 83 ASP A CA 1
ATOM 710 C C . ASP A 1 83 ? -1.360 4.409 -11.289 1.00 96.88 83 ASP A C 1
ATOM 712 O O . ASP A 1 83 ? -0.334 3.863 -10.853 1.00 96.88 83 ASP A O 1
ATOM 716 N N . TRP A 1 84 ? -1.575 4.572 -12.590 1.00 96.94 84 TRP A N 1
ATOM 717 C CA . TRP A 1 84 ? -0.597 4.202 -13.602 1.00 96.94 84 TRP A CA 1
ATOM 718 C C . TRP A 1 84 ? 0.706 5.004 -13.464 1.00 96.94 84 TRP A C 1
ATOM 720 O O . TRP A 1 84 ? 1.797 4.449 -13.596 1.00 96.94 84 TRP A O 1
ATOM 730 N N . GLU A 1 85 ? 0.608 6.294 -13.157 1.00 95.75 85 GLU A N 1
ATOM 731 C CA . GLU A 1 85 ? 1.745 7.195 -12.980 1.00 95.75 85 GLU A CA 1
ATOM 732 C C . GLU A 1 85 ? 2.689 6.696 -11.875 1.00 95.75 85 GLU A C 1
ATOM 734 O O . GLU A 1 85 ? 3.887 6.529 -12.118 1.00 95.75 85 GLU A O 1
ATOM 739 N N . SER A 1 86 ? 2.145 6.322 -10.714 1.00 94.19 86 SER A N 1
ATOM 740 C CA . SER A 1 86 ? 2.889 5.717 -9.603 1.00 94.19 86 SER A CA 1
ATOM 741 C C . SER A 1 86 ? 3.529 4.382 -9.997 1.00 94.19 86 SER A C 1
ATOM 743 O O . SER A 1 86 ? 4.617 4.040 -9.525 1.00 94.19 86 SER A O 1
ATOM 745 N N . CYS A 1 87 ? 2.881 3.599 -10.870 1.00 93.12 87 CYS A N 1
ATOM 746 C CA . CYS A 1 87 ? 3.472 2.367 -11.403 1.00 93.12 87 CYS A CA 1
ATOM 747 C C . CYS A 1 87 ? 4.699 2.662 -12.269 1.00 93.12 87 CYS A C 1
ATOM 749 O O . CYS A 1 87 ? 5.727 2.003 -12.103 1.00 93.12 87 CYS A O 1
ATOM 751 N N . ILE A 1 88 ? 4.615 3.651 -13.167 1.00 96.00 88 ILE A N 1
ATOM 752 C CA . ILE A 1 88 ? 5.746 4.044 -14.017 1.00 96.00 88 ILE A CA 1
ATOM 753 C C . ILE A 1 88 ? 6.912 4.528 -13.161 1.00 96.00 88 ILE A C 1
ATOM 755 O O . ILE A 1 88 ? 8.053 4.131 -13.407 1.00 96.00 88 ILE A O 1
ATOM 759 N N . GLU A 1 89 ? 6.644 5.384 -12.175 1.00 95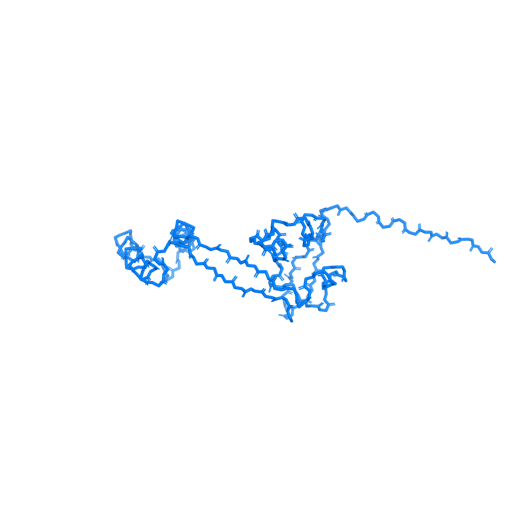.50 89 GLU A N 1
ATOM 760 C CA . GLU A 1 89 ? 7.675 5.887 -11.266 1.00 95.50 89 GLU A CA 1
ATOM 761 C C . GLU A 1 89 ? 8.393 4.737 -10.557 1.00 95.50 89 GLU A C 1
ATOM 763 O O . GLU A 1 89 ? 9.624 4.712 -10.530 1.00 95.50 89 GLU A O 1
ATOM 768 N N . ASN A 1 90 ? 7.650 3.733 -10.080 1.00 93.31 90 ASN A N 1
ATOM 769 C CA . ASN A 1 90 ? 8.233 2.540 -9.472 1.00 93.31 90 ASN A CA 1
ATOM 770 C C . ASN A 1 90 ? 9.111 1.747 -10.459 1.00 93.31 90 ASN A C 1
ATOM 772 O O . ASN A 1 90 ? 10.252 1.426 -10.134 1.00 93.31 90 ASN A O 1
ATOM 776 N N . ILE A 1 91 ? 8.620 1.479 -11.675 1.00 93.81 91 ILE A N 1
ATOM 777 C CA . ILE A 1 91 ? 9.373 0.749 -12.711 1.00 93.81 91 ILE A CA 1
ATOM 778 C C . ILE A 1 91 ? 10.689 1.472 -13.034 1.00 93.81 91 ILE A C 1
ATOM 780 O O . ILE A 1 91 ? 11.747 0.841 -13.091 1.00 93.81 91 ILE A O 1
ATOM 784 N N . LYS A 1 92 ? 10.639 2.798 -13.208 1.00 96.31 92 LYS A N 1
ATOM 785 C CA . LYS A 1 92 ? 11.823 3.621 -13.488 1.00 96.31 92 LYS A CA 1
ATOM 786 C C . LYS A 1 92 ? 12.786 3.654 -12.304 1.00 96.31 92 LYS A C 1
ATOM 788 O O . LYS A 1 92 ? 13.984 3.481 -12.508 1.00 96.31 92 LYS A O 1
ATOM 793 N N . SER A 1 93 ? 12.280 3.829 -11.082 1.00 95.94 93 SER A N 1
ATOM 794 C CA . SER A 1 93 ? 13.100 3.835 -9.865 1.00 95.94 93 SER A CA 1
ATOM 795 C C . SER A 1 93 ? 13.829 2.507 -9.669 1.00 95.94 93 SER A C 1
ATOM 797 O O . SER A 1 93 ? 15.017 2.506 -9.366 1.00 95.94 93 SER A O 1
ATOM 799 N N . ASN A 1 94 ? 13.158 1.376 -9.900 1.00 94.19 94 ASN A N 1
ATOM 800 C CA . ASN A 1 94 ? 13.797 0.063 -9.802 1.00 94.19 94 ASN A CA 1
ATOM 801 C C . ASN A 1 94 ? 14.922 -0.085 -10.832 1.00 94.19 94 ASN A C 1
ATOM 803 O O . ASN A 1 94 ? 15.991 -0.577 -10.496 1.00 94.19 94 ASN A O 1
ATOM 807 N N . GLN A 1 95 ? 14.728 0.394 -12.066 1.00 95.81 95 GLN A N 1
ATOM 808 C CA . GLN A 1 95 ? 15.790 0.372 -13.078 1.00 95.81 95 GLN A CA 1
ATOM 809 C C . GLN A 1 95 ? 16.977 1.275 -12.733 1.00 95.81 95 GLN A C 1
ATOM 811 O O . GLN A 1 95 ? 18.111 0.918 -13.042 1.00 95.81 95 GLN A O 1
ATOM 816 N N . VAL A 1 96 ? 16.754 2.408 -12.060 1.00 96.19 96 VAL A N 1
ATOM 817 C CA . VAL A 1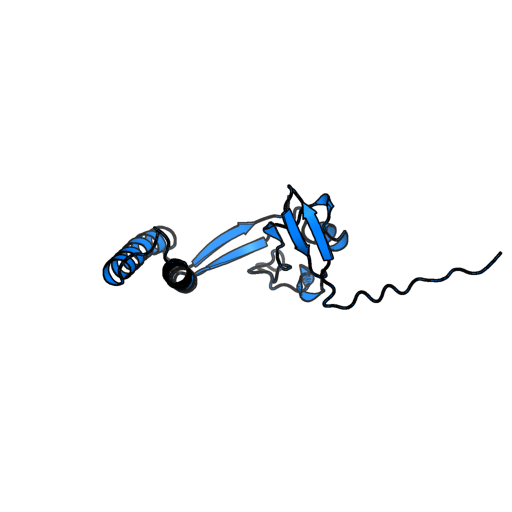 96 ? 17.853 3.208 -11.495 1.00 96.19 96 VAL A CA 1
ATOM 818 C C . VAL A 1 96 ? 18.637 2.383 -10.473 1.00 96.19 96 VAL A C 1
ATOM 820 O O . VAL A 1 96 ? 19.855 2.296 -10.597 1.00 96.19 96 VAL A O 1
ATOM 823 N N . HIS A 1 97 ? 17.963 1.705 -9.541 1.00 94.88 97 HIS A N 1
ATOM 824 C CA . HIS A 1 97 ? 18.632 0.860 -8.545 1.00 94.88 97 HIS A CA 1
ATOM 825 C C . HIS A 1 97 ? 19.396 -0.313 -9.165 1.00 94.88 97 HIS A C 1
ATOM 827 O O . HIS A 1 97 ? 20.561 -0.513 -8.837 1.00 94.88 97 HIS A O 1
ATOM 833 N N . HIS A 1 98 ? 18.807 -1.027 -10.127 1.00 94.88 98 HIS A N 1
ATOM 834 C CA . HIS A 1 98 ? 19.496 -2.100 -10.851 1.00 94.88 98 HIS A CA 1
ATOM 835 C C . HIS A 1 98 ? 20.793 -1.605 -11.511 1.00 94.88 98 HIS A C 1
ATOM 837 O O . HIS A 1 98 ? 21.817 -2.290 -11.484 1.00 94.88 98 HIS A O 1
ATOM 843 N N . ARG A 1 99 ? 20.780 -0.384 -12.072 1.00 95.44 99 ARG A N 1
ATOM 844 C CA . ARG A 1 99 ? 21.965 0.249 -12.680 1.00 95.44 99 ARG A CA 1
ATOM 845 C C . ARG A 1 99 ? 23.013 0.635 -11.641 1.00 95.44 99 ARG A C 1
ATOM 847 O O . ARG A 1 99 ? 24.198 0.451 -11.902 1.00 95.44 99 ARG A O 1
ATOM 854 N N . GLU A 1 100 ? 22.594 1.162 -10.492 1.00 96.62 100 GLU A N 1
ATOM 855 C CA . GLU A 1 100 ? 23.484 1.500 -9.373 1.00 96.62 100 GLU A CA 1
ATOM 856 C C . GLU A 1 100 ? 24.167 0.255 -8.791 1.00 96.62 100 GLU A C 1
ATOM 858 O O . GLU A 1 100 ? 25.360 0.290 -8.491 1.00 96.62 100 GLU A O 1
ATOM 863 N N . GLU A 1 101 ? 23.431 -0.851 -8.675 1.00 95.44 101 GLU A N 1
ATOM 864 C CA . GLU A 1 101 ? 23.933 -2.131 -8.163 1.00 95.44 101 GLU A CA 1
ATOM 865 C C . GLU A 1 101 ? 24.649 -2.974 -9.233 1.00 95.44 101 GLU A C 1
ATOM 867 O O . GLU A 1 101 ? 25.275 -3.983 -8.903 1.00 95.44 101 GLU A O 1
ATOM 872 N N . ALA A 1 102 ? 24.602 -2.541 -10.500 1.00 93.12 102 ALA A N 1
ATOM 873 C CA . ALA A 1 102 ? 25.127 -3.253 -11.665 1.00 93.12 102 ALA A CA 1
ATOM 874 C C . ALA A 1 102 ? 24.675 -4.724 -11.715 1.00 93.12 102 ALA A C 1
ATOM 876 O O . ALA A 1 102 ? 25.473 -5.630 -11.978 1.00 93.12 102 ALA A O 1
ATOM 877 N N . ASP A 1 103 ? 23.395 -4.960 -11.429 1.00 93.25 103 ASP A N 1
ATOM 878 C CA . ASP A 1 103 ? 22.841 -6.306 -11.367 1.00 93.25 103 ASP A CA 1
ATOM 879 C C . ASP A 1 103 ? 22.374 -6.834 -12.739 1.00 93.25 103 ASP A C 1
ATOM 881 O O . ASP A 1 103 ? 22.426 -6.162 -13.771 1.00 93.25 103 ASP A O 1
ATOM 885 N N . ASN A 1 104 ? 21.920 -8.089 -12.760 1.00 93.44 104 ASN A N 1
ATOM 886 C CA . ASN A 1 104 ? 21.518 -8.777 -13.990 1.00 93.44 104 ASN A CA 1
ATOM 887 C C . ASN A 1 104 ? 20.132 -8.356 -14.524 1.00 93.44 104 ASN A C 1
ATOM 889 O O . ASN A 1 104 ? 19.675 -8.932 -15.511 1.00 93.44 104 ASN A O 1
ATOM 893 N N . TYR A 1 105 ? 19.447 -7.408 -13.878 1.00 93.75 105 TYR A N 1
ATOM 894 C CA . TYR A 1 105 ? 18.120 -6.917 -14.268 1.00 93.75 105 TYR A CA 1
ATOM 895 C C . TYR A 1 105 ? 18.169 -5.560 -14.983 1.00 93.75 105 TYR A C 1
ATOM 897 O O . TYR A 1 105 ? 17.121 -5.025 -15.366 1.00 93.75 105 TYR A O 1
ATOM 905 N N . VAL A 1 106 ? 19.369 -5.007 -15.189 1.00 96.12 106 VAL A N 1
ATOM 906 C CA . VAL A 1 106 ? 19.577 -3.805 -15.999 1.00 96.12 106 VAL A CA 1
ATOM 907 C C . VAL A 1 106 ? 19.153 -4.067 -17.440 1.00 96.12 106 VAL A C 1
ATOM 909 O O . VAL A 1 106 ? 19.683 -4.954 -18.108 1.00 96.12 106 VAL A O 1
ATOM 912 N N . ILE A 1 107 ? 18.236 -3.239 -17.932 1.00 96.62 107 ILE A N 1
ATOM 913 C CA . ILE A 1 107 ? 17.843 -3.196 -19.344 1.00 96.62 107 ILE A CA 1
ATOM 914 C C . ILE A 1 107 ? 18.178 -1.833 -19.957 1.00 96.62 107 ILE A C 1
ATOM 916 O O . ILE A 1 107 ? 18.350 -0.825 -19.252 1.00 96.62 107 ILE A O 1
ATOM 920 N N . SER A 1 108 ? 18.273 -1.803 -21.285 1.00 96.69 108 SER A N 1
ATOM 921 C CA . SER A 1 108 ? 18.464 -0.563 -22.039 1.00 96.69 108 SER A CA 1
ATOM 922 C C . SER A 1 108 ? 17.259 0.376 -21.909 1.00 96.69 108 SER A C 1
ATOM 924 O O . SER A 1 108 ? 16.155 -0.037 -21.548 1.00 96.69 108 SER A O 1
ATOM 926 N N . ASP A 1 109 ? 17.458 1.659 -22.213 1.00 96.69 109 ASP A N 1
ATOM 927 C CA . ASP A 1 109 ? 16.370 2.643 -22.182 1.00 96.69 109 ASP A CA 1
ATOM 928 C C . ASP A 1 109 ? 15.260 2.318 -23.205 1.00 96.69 109 ASP A C 1
ATOM 930 O O . ASP A 1 109 ? 14.080 2.472 -22.889 1.00 96.69 109 ASP A O 1
ATOM 934 N N . ASP A 1 110 ? 15.609 1.788 -24.383 1.00 97.94 110 ASP A N 1
ATOM 935 C CA . ASP A 1 110 ? 14.636 1.377 -25.409 1.00 97.94 110 ASP A CA 1
ATOM 936 C C . ASP A 1 110 ? 13.796 0.166 -24.958 1.00 97.94 110 ASP A C 1
ATOM 938 O O . ASP A 1 110 ? 12.580 0.108 -25.181 1.00 97.94 110 ASP A O 1
ATOM 942 N N . GLU A 1 111 ? 14.427 -0.805 -24.289 1.00 97.69 111 GLU A N 1
ATOM 943 C CA . GLU A 1 111 ? 13.733 -1.955 -23.696 1.00 97.69 111 GLU A CA 1
ATOM 944 C C . GLU A 1 111 ? 12.815 -1.521 -22.550 1.00 97.69 111 GLU A C 1
ATOM 946 O O . GLU A 1 111 ? 11.687 -2.010 -22.444 1.00 97.69 111 GLU A O 1
ATOM 951 N N . LEU A 1 112 ? 13.264 -0.578 -21.718 1.00 97.25 112 LEU A N 1
ATOM 952 C CA . LEU A 1 112 ? 12.463 -0.009 -20.639 1.00 97.25 112 LEU A CA 1
ATOM 953 C C . LEU A 1 112 ? 11.224 0.712 -21.175 1.00 97.25 112 LEU A C 1
ATOM 955 O O . LEU A 1 112 ? 10.125 0.480 -20.672 1.00 97.25 112 LEU A O 1
ATOM 959 N N . GLU A 1 113 ? 11.372 1.543 -22.205 1.00 97.81 113 GLU A N 1
ATOM 960 C CA . GLU A 1 113 ? 10.236 2.228 -22.827 1.00 97.81 113 GLU A CA 1
ATOM 961 C C . GLU A 1 113 ? 9.256 1.222 -23.445 1.00 97.81 113 GLU A C 1
ATOM 963 O O . GLU A 1 113 ? 8.049 1.300 -23.211 1.00 97.81 113 GLU A O 1
ATOM 968 N N . THR A 1 114 ? 9.767 0.209 -24.153 1.00 97.81 114 THR A N 1
ATOM 969 C CA . THR A 1 114 ? 8.942 -0.871 -24.718 1.00 97.81 114 THR A CA 1
ATOM 970 C C . THR A 1 114 ? 8.154 -1.602 -23.628 1.00 97.81 114 THR A C 1
ATOM 972 O O . THR A 1 114 ? 6.952 -1.840 -23.779 1.00 97.81 114 THR A O 1
ATOM 975 N N . LYS A 1 115 ? 8.805 -1.913 -22.501 1.00 96.25 115 LYS A N 1
ATOM 976 C CA . LYS A 1 115 ? 8.162 -2.523 -21.336 1.00 96.25 115 LYS A CA 1
ATOM 977 C C . LYS A 1 115 ? 7.073 -1.624 -20.754 1.00 96.25 115 LYS A C 1
ATOM 979 O O . LYS A 1 115 ? 5.974 -2.107 -20.504 1.00 96.25 115 LYS A O 1
ATOM 984 N N . ILE A 1 116 ? 7.349 -0.333 -20.568 1.00 97.62 116 ILE A N 1
ATOM 985 C CA . ILE A 1 116 ? 6.376 0.627 -20.032 1.00 97.62 116 ILE A CA 1
ATOM 986 C C . ILE A 1 116 ? 5.137 0.700 -20.932 1.00 97.62 116 ILE A C 1
ATOM 988 O O . ILE A 1 116 ? 4.021 0.685 -20.418 1.00 97.62 116 ILE A O 1
ATOM 992 N N . GLN A 1 117 ? 5.297 0.734 -22.259 1.00 97.88 117 GLN A N 1
ATOM 993 C CA . GLN A 1 117 ? 4.155 0.760 -23.180 1.00 97.88 117 GLN A CA 1
ATOM 994 C C . GLN A 1 117 ? 3.343 -0.540 -23.148 1.00 97.88 117 GLN A C 1
ATOM 996 O O . GLN A 1 117 ? 2.112 -0.494 -23.149 1.00 97.88 117 GLN A O 1
ATOM 1001 N N . ALA A 1 118 ? 4.007 -1.696 -23.077 1.00 97.12 118 ALA A N 1
ATOM 1002 C CA . ALA A 1 118 ? 3.328 -2.983 -22.947 1.00 97.12 118 ALA A CA 1
ATOM 1003 C C . ALA A 1 118 ? 2.545 -3.081 -21.624 1.00 97.12 118 ALA A C 1
ATOM 1005 O O . ALA A 1 118 ? 1.357 -3.412 -21.633 1.00 97.12 118 ALA A O 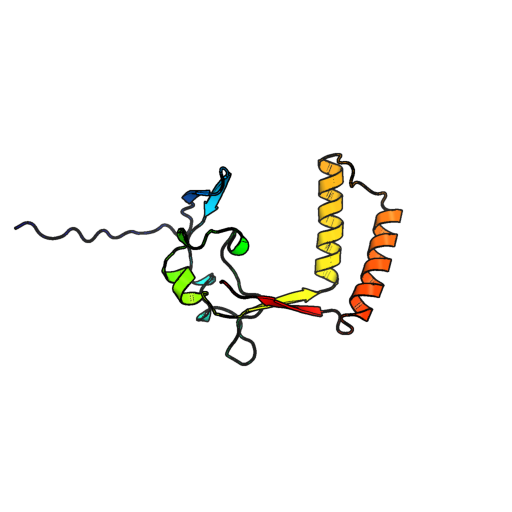1
ATOM 1006 N N . ASP A 1 119 ? 3.177 -2.716 -20.506 1.00 96.44 119 ASP A N 1
ATOM 1007 C CA . ASP A 1 119 ? 2.550 -2.703 -19.182 1.00 96.44 119 ASP A CA 1
ATOM 1008 C C . ASP A 1 119 ? 1.378 -1.706 -19.138 1.00 96.44 119 ASP A C 1
ATOM 1010 O O . ASP A 1 119 ? 0.345 -2.007 -18.542 1.00 96.44 119 ASP A O 1
ATOM 1014 N N . LYS A 1 120 ? 1.479 -0.563 -19.835 1.00 97.50 120 LYS A N 1
ATOM 1015 C CA . LYS A 1 120 ? 0.394 0.423 -19.951 1.00 97.50 120 LYS A CA 1
ATOM 1016 C C . LYS A 1 120 ? -0.845 -0.168 -20.612 1.00 97.50 120 LYS A C 1
ATOM 1018 O O . LYS A 1 120 ? -1.956 0.028 -20.127 1.00 97.50 120 LYS A O 1
ATOM 1023 N N . LEU A 1 121 ? -0.668 -0.871 -21.731 1.00 97.88 121 LEU A N 1
ATOM 1024 C CA . LEU A 1 121 ? -1.785 -1.485 -22.452 1.00 97.88 121 LEU A CA 1
ATOM 1025 C C . LEU A 1 121 ? -2.503 -2.517 -21.579 1.00 97.88 121 LEU A C 1
ATOM 1027 O O . LEU A 1 121 ? -3.730 -2.525 -21.538 1.00 97.88 121 LEU A O 1
ATOM 1031 N N . LEU A 1 122 ? -1.746 -3.342 -20.850 1.00 97.00 122 LEU A N 1
ATOM 1032 C CA . LEU A 1 122 ? -2.307 -4.309 -19.905 1.00 97.00 122 LEU A CA 1
ATOM 1033 C C . LEU A 1 122 ? -3.017 -3.611 -18.738 1.00 97.00 122 LEU A C 1
ATOM 1035 O O . LEU A 1 122 ? -4.125 -4.000 -18.377 1.00 97.00 122 LEU A O 1
ATOM 1039 N N . TRP A 1 123 ? -2.417 -2.550 -18.192 1.00 97.62 123 TRP A N 1
ATOM 1040 C CA . TRP A 1 123 ? -2.985 -1.779 -17.090 1.00 97.62 123 TRP A CA 1
ATOM 1041 C C . TRP A 1 123 ? -4.351 -1.195 -17.442 1.00 97.62 123 TRP A C 1
ATOM 1043 O O . TRP A 1 123 ? -5.312 -1.421 -16.720 1.00 97.62 123 TRP A O 1
ATOM 1053 N N . PHE A 1 124 ? -4.467 -0.487 -18.567 1.00 97.81 124 PHE A N 1
ATOM 1054 C CA . PHE A 1 124 ? -5.733 0.137 -18.968 1.00 97.81 124 PHE A CA 1
ATOM 1055 C C . PHE A 1 124 ? -6.749 -0.854 -19.553 1.00 97.81 124 PHE A C 1
ATOM 1057 O O . PHE A 1 124 ? -7.928 -0.517 -19.657 1.00 97.81 124 PHE A O 1
ATOM 1064 N N . ALA A 1 125 ? -6.327 -2.067 -19.922 1.00 98.06 125 ALA A N 1
ATOM 1065 C CA . ALA A 1 125 ? -7.256 -3.143 -20.254 1.00 98.06 125 ALA A CA 1
ATOM 1066 C C . ALA A 1 125 ? -7.958 -3.691 -18.999 1.00 98.06 125 ALA A C 1
ATOM 1068 O O . ALA A 1 125 ? -9.163 -3.926 -19.038 1.00 98.06 125 ALA A O 1
ATOM 1069 N N . GLU A 1 126 ? -7.219 -3.863 -17.898 1.00 97.50 126 GLU A N 1
ATOM 1070 C CA . GLU A 1 126 ? -7.746 -4.384 -16.627 1.00 97.50 126 GLU A CA 1
ATOM 1071 C C . GLU A 1 126 ? -8.417 -3.291 -15.776 1.00 97.50 126 GLU A C 1
ATOM 1073 O O . GLU A 1 126 ? -9.476 -3.504 -15.187 1.00 97.50 126 GLU A O 1
ATOM 1078 N N . TRP A 1 127 ? -7.833 -2.090 -15.753 1.00 97.44 127 TRP A N 1
ATOM 1079 C CA . TRP A 1 127 ? -8.309 -0.922 -15.008 1.00 97.44 127 TRP A CA 1
ATOM 1080 C C . TRP A 1 127 ? -8.539 0.257 -15.962 1.00 97.44 127 TRP A C 1
ATOM 1082 O O . TRP A 1 127 ? -7.701 1.159 -16.049 1.00 97.44 127 TRP A O 1
ATOM 1092 N N . PRO A 1 128 ? -9.680 0.296 -16.681 1.00 97.06 128 PRO A N 1
ATOM 1093 C CA . PRO A 1 128 ? -9.954 1.331 -17.683 1.00 97.06 128 PRO A CA 1
ATOM 1094 C C . PRO A 1 128 ? -9.943 2.765 -17.144 1.00 97.06 128 PRO A C 1
ATOM 1096 O O . PRO A 1 128 ? -9.613 3.693 -17.877 1.00 97.06 128 PRO A O 1
ATOM 1099 N N . GLU A 1 129 ? -10.271 2.957 -15.863 1.00 96.38 129 GLU A N 1
ATOM 1100 C CA . GLU A 1 129 ? -10.215 4.265 -15.189 1.00 96.38 129 GLU A CA 1
ATOM 1101 C C . GLU A 1 129 ? -8.784 4.685 -14.807 1.00 96.38 129 GLU A C 1
ATOM 1103 O O . GLU A 1 129 ? -8.567 5.794 -14.327 1.00 96.38 129 GLU A O 1
ATOM 1108 N N . GLY A 1 130 ? -7.794 3.813 -15.019 1.00 96.88 130 GLY A N 1
ATOM 1109 C CA . GLY A 1 130 ? -6.385 4.070 -14.732 1.00 96.88 130 GLY A CA 1
ATOM 1110 C C . GLY A 1 130 ? -5.983 3.879 -13.271 1.00 96.88 130 GLY A C 1
ATOM 1111 O O . GLY A 1 130 ? -4.797 4.000 -12.965 1.00 96.88 130 GLY A O 1
ATOM 1112 N N . VAL A 1 131 ? -6.923 3.533 -12.388 1.00 97.19 131 VAL A N 1
ATOM 1113 C CA . VAL A 1 131 ? -6.675 3.308 -10.960 1.00 97.19 131 VAL A CA 1
ATOM 1114 C C . VAL A 1 131 ? -7.058 1.884 -10.577 1.00 97.19 131 VAL A C 1
ATOM 1116 O O . VAL A 1 131 ? -8.178 1.434 -10.816 1.00 97.19 131 VAL A O 1
ATOM 1119 N N . ARG A 1 132 ? -6.124 1.187 -9.933 1.00 97.38 132 ARG A N 1
ATOM 1120 C CA . ARG A 1 132 ? -6.356 -0.100 -9.279 1.00 97.38 132 ARG A CA 1
ATOM 1121 C C . ARG A 1 132 ? -6.643 0.134 -7.803 1.00 97.38 132 ARG A C 1
ATOM 1123 O O . ARG A 1 132 ? -5.915 0.882 -7.154 1.00 97.38 132 ARG A O 1
ATOM 1130 N N . TYR A 1 133 ? -7.637 -0.564 -7.266 1.00 96.56 133 TYR A N 1
ATOM 1131 C CA . TYR A 1 133 ? -7.919 -0.613 -5.834 1.00 96.56 133 TYR A CA 1
ATOM 1132 C C . TYR A 1 133 ? -7.698 -2.031 -5.312 1.00 96.56 133 TYR A C 1
ATOM 1134 O O . TYR A 1 133 ? -8.252 -2.984 -5.855 1.00 96.56 133 TYR A O 1
ATOM 1142 N N . ASP A 1 134 ? -6.921 -2.159 -4.244 1.00 96.19 134 ASP A N 1
ATOM 1143 C CA . ASP A 1 134 ? -6.719 -3.405 -3.512 1.00 96.19 134 ASP A CA 1
ATOM 1144 C C . ASP A 1 134 ? -7.319 -3.266 -2.110 1.00 96.19 134 ASP A C 1
ATOM 1146 O O . ASP A 1 134 ? -7.108 -2.260 -1.427 1.00 96.19 134 ASP A O 1
ATOM 1150 N N . ILE A 1 135 ? -8.064 -4.284 -1.679 1.00 96.50 135 ILE A N 1
ATOM 1151 C CA . ILE A 1 135 ? -8.553 -4.396 -0.302 1.00 96.50 135 ILE A CA 1
ATOM 1152 C C . ILE A 1 135 ? -7.535 -5.216 0.478 1.00 96.50 135 ILE A C 1
ATOM 1154 O O . ILE A 1 135 ? -7.145 -6.306 0.058 1.00 96.50 135 ILE A O 1
ATOM 1158 N N . ARG A 1 136 ? -7.108 -4.681 1.615 1.00 96.25 136 ARG A N 1
ATOM 1159 C CA . ARG A 1 136 ? -6.114 -5.285 2.496 1.00 96.25 136 ARG A CA 1
ATOM 1160 C C . ARG A 1 136 ? -6.663 -5.345 3.913 1.00 96.25 136 ARG A C 1
ATOM 1162 O O . ARG A 1 136 ? -7.511 -4.539 4.285 1.00 96.25 136 ARG A O 1
ATOM 1169 N N . CYS A 1 137 ? -6.181 -6.301 4.691 1.00 95.44 137 CYS A N 1
ATOM 1170 C CA . CYS A 1 137 ? -6.542 -6.465 6.090 1.00 95.44 137 CYS A CA 1
ATOM 1171 C C . CYS A 1 137 ? -5.322 -6.981 6.854 1.00 95.44 137 CYS A C 1
ATOM 1173 O O . CYS A 1 137 ? -4.462 -7.626 6.253 1.00 95.44 137 CYS A O 1
ATOM 1175 N N . LEU A 1 138 ? -5.226 -6.630 8.135 1.00 95.31 138 LEU A N 1
ATOM 1176 C CA . LEU A 1 138 ? -4.266 -7.240 9.044 1.00 95.31 138 LEU A CA 1
ATOM 1177 C C . LEU A 1 138 ? -4.924 -8.462 9.690 1.00 95.31 138 LEU A C 1
ATOM 1179 O O . LEU A 1 138 ? -5.949 -8.305 10.357 1.00 95.31 138 LEU A O 1
ATOM 1183 N N . ASP A 1 139 ? -4.308 -9.625 9.492 1.00 89.69 139 ASP A N 1
ATOM 1184 C CA . ASP A 1 139 ? -4.722 -10.941 9.987 1.00 89.69 139 ASP A CA 1
ATOM 1185 C C . ASP A 1 139 ? -3.539 -11.791 10.503 1.00 89.69 139 ASP A C 1
ATOM 1187 O O . ASP A 1 139 ? -2.373 -11.311 10.488 1.00 89.69 139 ASP A O 1
#